Protein AF-A0A0C9YRN9-F1 (afdb_monomer_lite)

Radius of gyration: 16.09 Å; chains: 1; bounding box: 49×32×29 Å

Sequence (56 aa):
FVSYLYLIFATADGPGLVYFDGMVGHSGRNGCHLYCGLLGRRKGNHYYPALLLPNN

Secondary structure (DSSP, 8-state):
-------S---TTSHHHHHHTTT--TTSSBSS-TTT--BPEEETTEEE--PPPPP-

pLDDT: mean 73.31, std 8.86, range [56.97, 89.38]

Foldseek 3Di:
DDDDDDDPPPPCDDVVVCVVQQVDDVFDQAPGHPPPPQGFDDDPHGGDRDDDDDDD

Structure (mmCIF, N/CA/C/O backbone):
data_AF-A0A0C9YRN9-F1
#
_entry.id   AF-A0A0C9YRN9-F1
#
loop_
_atom_site.group_PDB
_atom_site.id
_atom_site.type_symbol
_atom_site.label_atom_id
_atom_site.label_alt_id
_atom_site.label_comp_id
_atom_site.label_asym_id
_atom_site.label_entity_id
_atom_site.label_seq_id
_atom_site.pdbx_PDB_ins_code
_atom_site.Cartn_x
_atom_site.Cartn_y
_atom_site.Cartn_z
_atom_site.occupancy
_atom_site.B_iso_or_equiv
_atom_site.auth_seq_id
_atom_site.auth_comp_id
_atom_site.auth_asym_id
_atom_site.auth_atom_id
_atom_site.pdbx_PDB_model_num
ATOM 1 N N . PHE A 1 1 ? 30.055 -19.617 3.003 1.00 68.69 1 PHE A N 1
ATOM 2 C CA . PHE A 1 1 ? 28.629 -19.698 2.633 1.00 68.69 1 PHE A CA 1
ATOM 3 C C . PHE A 1 1 ? 28.466 -18.947 1.323 1.00 68.69 1 PHE A C 1
ATOM 5 O O . PHE A 1 1 ? 28.863 -17.791 1.275 1.00 68.69 1 PHE A O 1
ATOM 12 N N . VAL A 1 2 ? 28.021 -19.613 0.255 1.00 6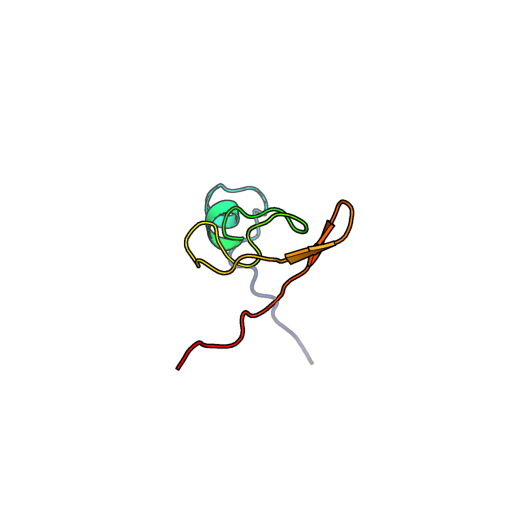3.59 2 VAL A N 1
ATOM 13 C CA . VAL A 1 2 ? 27.825 -18.986 -1.063 1.00 63.59 2 VAL A CA 1
ATOM 14 C C . V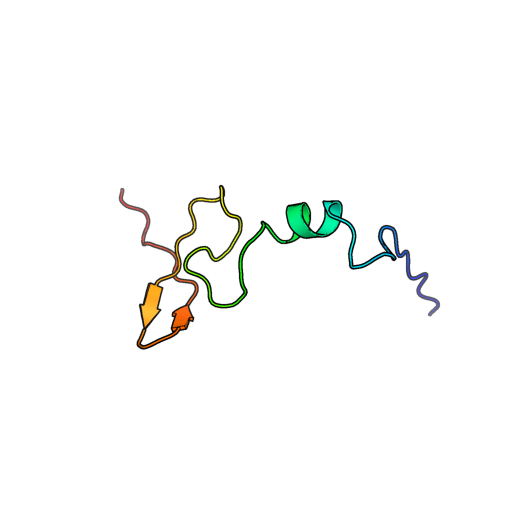AL A 1 2 ? 26.328 -18.959 -1.331 1.00 63.59 2 VAL A C 1
ATOM 16 O O . VAL A 1 2 ? 25.698 -20.012 -1.396 1.00 63.59 2 VAL A O 1
ATOM 19 N N . SER A 1 3 ? 25.766 -17.760 -1.446 1.00 73.94 3 SER A N 1
ATOM 20 C CA . SER A 1 3 ? 24.356 -17.552 -1.767 1.00 73.94 3 SER A CA 1
ATOM 21 C C . SER A 1 3 ? 24.234 -17.269 -3.259 1.00 73.94 3 SER A C 1
ATOM 23 O O . SER A 1 3 ? 24.761 -16.266 -3.738 1.00 73.94 3 SER A O 1
ATOM 25 N N . TYR A 1 4 ? 23.534 -18.129 -3.995 1.00 73.12 4 TYR A N 1
ATOM 26 C CA . TYR A 1 4 ? 23.197 -17.867 -5.392 1.00 73.12 4 TYR A CA 1
ATOM 27 C C . TYR A 1 4 ? 21.927 -17.018 -5.438 1.00 73.12 4 TYR A C 1
ATOM 29 O O . TYR A 1 4 ? 20.835 -17.492 -5.129 1.00 73.12 4 TYR A O 1
ATOM 37 N N . LEU A 1 5 ? 22.089 -15.736 -5.763 1.00 75.00 5 LEU A N 1
ATOM 38 C CA . LEU A 1 5 ? 20.979 -14.809 -5.947 1.00 75.00 5 LEU A CA 1
ATOM 39 C C . LEU A 1 5 ? 20.324 -15.087 -7.309 1.00 75.00 5 LEU A C 1
ATOM 41 O O . LEU A 1 5 ? 20.877 -14.742 -8.351 1.00 75.00 5 LEU A O 1
ATOM 45 N N . TYR A 1 6 ? 19.147 -15.710 -7.300 1.00 72.12 6 TYR A N 1
ATOM 46 C CA . TYR A 1 6 ? 18.356 -15.952 -8.507 1.00 72.12 6 TYR A CA 1
ATOM 47 C C . TYR A 1 6 ? 17.392 -14.782 -8.743 1.00 72.12 6 TYR A C 1
ATOM 49 O O . TYR A 1 6 ? 16.316 -14.726 -8.149 1.00 72.12 6 TYR A O 1
ATOM 57 N N . LEU A 1 7 ? 17.771 -13.834 -9.606 1.00 69.50 7 LEU A N 1
ATOM 58 C CA . LEU A 1 7 ? 16.866 -12.780 -10.081 1.00 69.50 7 LEU A CA 1
ATOM 59 C C . LEU A 1 7 ? 16.094 -13.276 -11.312 1.00 69.50 7 LEU A C 1
ATOM 61 O O . LEU A 1 7 ? 16.604 -13.245 -12.427 1.00 69.50 7 LEU A O 1
ATOM 65 N N . ILE A 1 8 ? 14.852 -13.720 -11.108 1.00 69.62 8 ILE A N 1
ATOM 66 C CA . ILE A 1 8 ? 13.964 -14.200 -12.186 1.00 69.62 8 ILE A CA 1
ATOM 67 C C . ILE A 1 8 ? 13.289 -13.024 -12.929 1.00 69.62 8 ILE A C 1
ATOM 69 O O . ILE A 1 8 ? 12.891 -13.163 -14.081 1.00 69.62 8 ILE A O 1
ATOM 73 N N . PHE A 1 9 ? 13.241 -11.835 -12.316 1.00 59.75 9 PHE A N 1
ATOM 74 C CA . PHE A 1 9 ? 12.633 -10.623 -12.882 1.00 59.75 9 PHE A CA 1
ATOM 75 C C . PHE A 1 9 ? 13.525 -9.394 -12.661 1.00 59.75 9 PHE A C 1
ATOM 77 O O . PHE A 1 9 ? 13.179 -8.477 -11.925 1.00 59.75 9 PHE A O 1
ATOM 84 N N . ALA A 1 10 ? 14.713 -9.384 -13.271 1.00 61.97 10 ALA A N 1
ATOM 85 C CA . ALA A 1 10 ? 15.680 -8.292 -13.104 1.00 61.97 10 ALA A CA 1
ATOM 86 C C . ALA A 1 10 ? 15.240 -6.951 -13.723 1.00 61.97 10 ALA A C 1
ATOM 88 O O . ALA A 1 10 ? 15.806 -5.908 -13.409 1.00 61.97 10 ALA A O 1
ATOM 89 N N . THR A 1 11 ? 14.230 -6.967 -14.592 1.00 60.84 11 THR A N 1
ATOM 90 C CA . THR A 1 11 ? 13.646 -5.768 -15.196 1.00 60.84 11 THR A CA 1
ATOM 91 C C . THR A 1 11 ? 12.513 -5.257 -14.308 1.00 60.84 11 THR A C 1
ATOM 93 O O . THR A 1 11 ? 11.383 -5.741 -14.398 1.00 60.84 11 THR A O 1
ATOM 96 N N . ALA A 1 12 ? 12.826 -4.295 -13.442 1.00 57.09 12 ALA A N 1
ATOM 97 C CA . ALA A 1 12 ? 11.913 -3.773 -12.426 1.00 57.09 12 ALA A CA 1
ATOM 98 C C . ALA A 1 12 ? 10.705 -2.981 -12.983 1.00 57.09 12 ALA A C 1
ATOM 100 O O . ALA A 1 12 ? 9.773 -2.704 -12.238 1.00 57.09 12 ALA A O 1
ATOM 101 N N . ASP A 1 13 ? 10.662 -2.689 -14.289 1.00 61.50 13 ASP A N 1
ATOM 102 C CA . ASP A 1 13 ? 9.710 -1.718 -14.859 1.00 61.50 13 ASP A CA 1
ATOM 103 C C . ASP A 1 13 ? 8.789 -2.302 -15.949 1.00 61.50 13 ASP A C 1
ATOM 105 O O . ASP A 1 13 ? 8.191 -1.578 -16.746 1.00 61.50 13 ASP A O 1
ATOM 109 N N . GLY A 1 14 ? 8.676 -3.631 -16.028 1.00 63.72 14 GLY A N 1
ATOM 110 C CA . GLY A 1 14 ? 7.739 -4.284 -16.944 1.00 63.72 14 GLY A CA 1
ATOM 111 C C . GLY A 1 14 ? 6.295 -4.221 -16.426 1.00 63.72 14 GLY A C 1
ATOM 112 O O . GLY A 1 14 ? 6.079 -4.327 -15.217 1.00 63.72 14 GLY A O 1
ATOM 113 N N . PRO A 1 15 ? 5.271 -4.168 -17.302 1.00 59.50 15 PRO A N 1
ATOM 114 C CA . PRO A 1 15 ? 3.866 -4.197 -16.878 1.00 59.50 15 PRO A CA 1
ATOM 115 C C . PRO A 1 15 ? 3.527 -5.438 -16.033 1.00 59.50 15 PRO A C 1
ATOM 117 O O . PRO A 1 15 ? 2.615 -5.393 -15.216 1.00 59.50 15 PRO A O 1
ATOM 120 N N . GLY A 1 16 ? 4.290 -6.530 -16.166 1.00 62.94 16 GLY A N 1
ATOM 121 C CA . GLY A 1 16 ? 4.161 -7.715 -15.314 1.00 62.94 16 GLY A CA 1
ATOM 122 C C . GLY A 1 16 ? 4.428 -7.452 -13.826 1.00 62.94 16 GLY A C 1
ATOM 123 O O . GLY A 1 16 ? 3.771 -8.060 -12.986 1.00 62.94 16 GLY A O 1
ATOM 124 N N . LEU A 1 17 ? 5.324 -6.518 -13.485 1.00 61.88 17 LEU A N 1
ATOM 125 C CA . LEU A 1 17 ? 5.601 -6.146 -12.094 1.00 61.88 17 LEU A CA 1
ATOM 126 C C . LEU A 1 17 ? 4.473 -5.286 -11.506 1.00 61.88 17 LEU A C 1
ATOM 128 O O . LEU A 1 17 ? 4.103 -5.469 -10.352 1.00 61.88 17 LEU A O 1
ATOM 132 N N . VAL A 1 18 ? 3.844 -4.443 -12.331 1.00 59.72 18 VAL A N 1
ATOM 133 C CA . VAL A 1 18 ? 2.645 -3.664 -11.971 1.00 59.72 18 VAL A CA 1
ATOM 134 C C . VAL A 1 18 ? 1.465 -4.576 -11.603 1.00 59.72 18 VAL A C 1
ATOM 136 O O . VAL A 1 18 ? 0.730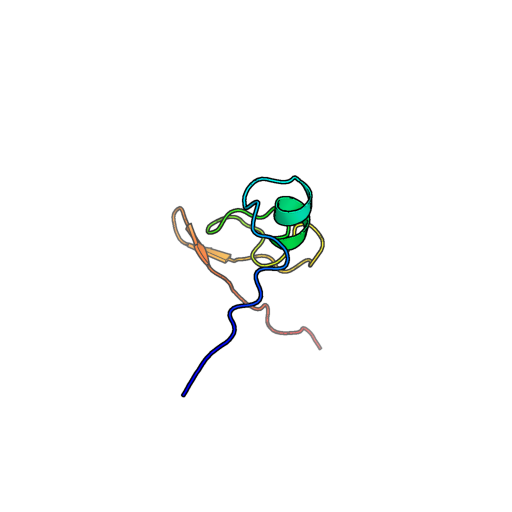 -4.284 -10.660 1.00 59.72 18 VAL A O 1
ATOM 139 N N . TYR A 1 19 ? 1.304 -5.708 -12.300 1.00 63.06 19 TYR A N 1
ATOM 140 C CA . TYR A 1 19 ? 0.317 -6.730 -11.929 1.00 63.06 19 TYR A CA 1
ATOM 141 C C . TYR A 1 19 ? 0.679 -7.469 -10.632 1.00 63.06 19 TYR A C 1
ATOM 143 O O . TYR A 1 19 ? -0.225 -7.847 -9.887 1.00 63.06 19 TYR A O 1
ATOM 151 N N . PHE A 1 20 ? 1.971 -7.655 -10.344 1.00 63.47 20 PHE A N 1
ATOM 152 C CA . PHE A 1 20 ? 2.446 -8.283 -9.107 1.00 63.47 20 PHE A CA 1
ATOM 153 C C . PHE A 1 20 ? 2.289 -7.381 -7.877 1.00 63.47 20 PHE A C 1
ATOM 155 O O . PHE A 1 20 ? 1.879 -7.869 -6.829 1.00 63.47 20 PHE A O 1
ATOM 162 N N . ASP A 1 21 ? 2.541 -6.076 -8.009 1.00 64.94 21 ASP A N 1
ATOM 163 C CA . ASP A 1 21 ? 2.358 -5.078 -6.938 1.00 64.94 21 ASP A CA 1
ATOM 164 C C . ASP A 1 21 ? 0.875 -4.690 -6.735 1.00 64.94 21 ASP A C 1
ATOM 166 O O . ASP A 1 21 ? 0.523 -3.696 -6.102 1.00 64.94 21 ASP A O 1
ATOM 170 N N . GLY A 1 22 ? -0.046 -5.452 -7.335 1.00 70.69 22 GLY A N 1
ATOM 171 C CA . GLY A 1 22 ? -1.482 -5.300 -7.134 1.00 70.69 22 GLY A CA 1
ATOM 172 C C . GLY A 1 22 ? -2.092 -4.023 -7.711 1.00 70.69 22 GLY A C 1
ATOM 173 O O . GLY A 1 22 ? -3.282 -3.783 -7.481 1.00 70.69 22 GLY A O 1
ATOM 174 N N . MET A 1 23 ? -1.323 -3.229 -8.466 1.00 77.56 23 MET A N 1
ATOM 175 C CA . MET A 1 23 ? -1.715 -1.916 -8.993 1.00 77.56 23 MET A CA 1
ATOM 176 C C . MET A 1 23 ? -2.216 -0.950 -7.903 1.00 77.56 23 MET A C 1
ATOM 178 O O . MET A 1 23 ? -3.143 -0.166 -8.133 1.00 77.56 23 MET A O 1
ATOM 182 N N . VAL A 1 24 ? -1.645 -1.013 -6.697 1.00 75.56 24 VAL A N 1
ATOM 183 C CA . VAL A 1 24 ? -2.026 -0.135 -5.582 1.00 75.56 24 VAL A CA 1
ATOM 184 C C . VAL A 1 24 ? -0.885 0.790 -5.177 1.00 75.56 24 VAL A C 1
ATOM 186 O O . VAL A 1 24 ? 0.277 0.412 -5.153 1.00 75.56 24 VAL A O 1
ATOM 189 N N . GLY A 1 25 ? -1.214 2.037 -4.839 1.00 77.06 25 GLY A N 1
ATOM 190 C CA . GLY A 1 25 ? -0.239 2.952 -4.250 1.00 77.06 25 GLY A CA 1
ATOM 191 C C . GLY A 1 25 ? -0.007 2.641 -2.769 1.00 77.06 25 GLY A C 1
ATOM 192 O O . GLY A 1 25 ? -0.953 2.325 -2.051 1.00 77.06 25 GLY A O 1
ATOM 193 N N . HIS A 1 26 ? 1.221 2.843 -2.287 1.00 73.88 26 HIS A N 1
ATOM 194 C CA . HIS A 1 26 ? 1.646 2.544 -0.909 1.00 73.88 26 HIS A CA 1
ATOM 195 C C . HIS A 1 26 ? 0.801 3.211 0.200 1.00 73.88 26 HIS A C 1
ATOM 197 O O . HIS A 1 26 ? 0.734 2.728 1.325 1.00 73.88 26 HIS A O 1
ATOM 203 N N . SER A 1 27 ? 0.142 4.335 -0.096 1.00 76.44 27 SER A N 1
ATOM 204 C CA . SER A 1 27 ? -0.765 5.039 0.832 1.00 76.44 27 SER A CA 1
ATOM 205 C C . SER A 1 27 ? -2.176 5.207 0.267 1.00 76.44 27 SER A C 1
ATOM 207 O O . SER A 1 27 ? -2.910 6.119 0.657 1.00 76.44 27 SER A O 1
ATOM 209 N N . GLY A 1 28 ? -2.539 4.363 -0.696 1.00 78.69 28 GLY A N 1
ATOM 210 C CA . GLY A 1 28 ? -3.847 4.363 -1.327 1.00 78.69 28 GLY A CA 1
ATOM 211 C C . GLY A 1 28 ? -4.919 3.711 -0.458 1.00 78.69 28 GLY A C 1
ATOM 212 O O . GLY A 1 28 ? -4.654 3.035 0.533 1.00 78.69 28 GLY A O 1
ATOM 213 N N . ARG A 1 29 ? -6.173 3.889 -0.872 1.00 83.31 29 ARG A N 1
ATOM 214 C CA . ARG A 1 29 ? -7.327 3.230 -0.248 1.00 83.31 29 ARG A CA 1
ATOM 215 C C . ARG A 1 29 ? -7.236 1.700 -0.308 1.00 83.31 29 ARG A C 1
ATOM 217 O O . ARG A 1 29 ? -7.772 1.038 0.572 1.00 83.31 29 ARG A O 1
ATOM 224 N N . ASN A 1 30 ? -6.594 1.151 -1.332 1.00 83.56 30 ASN A N 1
ATOM 225 C CA . ASN A 1 30 ? -6.452 -0.288 -1.519 1.00 83.56 30 ASN A CA 1
ATOM 226 C C . ASN A 1 30 ? -5.084 -0.708 -0.979 1.00 83.56 30 ASN A C 1
ATOM 228 O O . ASN A 1 30 ? -4.078 -0.175 -1.430 1.00 83.56 30 ASN A O 1
ATOM 232 N N . GLY A 1 31 ? -5.056 -1.615 0.001 1.00 72.69 31 GLY A N 1
ATOM 233 C CA . GLY A 1 31 ? -3.818 -1.979 0.707 1.00 72.69 31 GLY A CA 1
ATOM 234 C C . GLY A 1 31 ? -3.124 -3.244 0.201 1.00 72.69 31 GLY A C 1
ATOM 235 O O . GLY A 1 31 ? -1.989 -3.495 0.584 1.00 72.69 31 GLY A O 1
ATOM 236 N N . CYS A 1 32 ? -3.806 -4.055 -0.612 1.00 76.12 32 CYS A N 1
ATOM 237 C CA . CYS A 1 32 ? -3.267 -5.299 -1.161 1.00 76.12 32 CYS A CA 1
ATOM 238 C C . CYS A 1 32 ? -3.263 -5.228 -2.686 1.00 76.12 32 CYS A C 1
ATOM 240 O O . CYS A 1 32 ? -2.281 -4.781 -3.249 1.00 76.12 32 CYS A O 1
ATOM 242 N N . HIS A 1 33 ? -4.356 -5.573 -3.366 1.00 78.38 33 HIS A N 1
ATOM 243 C CA . HIS A 1 33 ? -4.483 -5.410 -4.820 1.00 78.38 33 HIS A CA 1
ATOM 244 C C . HIS A 1 33 ? -5.811 -4.712 -5.148 1.00 78.38 33 HIS A C 1
ATOM 246 O O . HIS A 1 33 ? -6.746 -4.787 -4.343 1.00 78.38 33 HIS A O 1
ATOM 252 N N . LEU A 1 34 ? -5.943 -4.107 -6.338 1.00 75.69 34 LEU A N 1
ATOM 253 C CA . LEU A 1 34 ? -7.198 -3.481 -6.801 1.00 75.69 34 LEU A CA 1
ATOM 254 C C . LEU A 1 34 ? -8.428 -4.397 -6.644 1.00 75.69 34 LEU A C 1
ATOM 256 O O . LEU A 1 34 ? -9.520 -3.909 -6.364 1.00 75.69 34 LEU A O 1
ATOM 260 N N . TYR A 1 35 ? -8.237 -5.715 -6.763 1.00 76.06 35 TYR A N 1
ATOM 261 C CA . TYR A 1 35 ? -9.303 -6.722 -6.707 1.00 76.06 35 TYR A CA 1
ATOM 262 C C . TYR A 1 35 ? -9.329 -7.562 -5.421 1.00 76.06 35 TYR A C 1
ATOM 264 O O . TYR A 1 35 ? -10.142 -8.470 -5.306 1.00 76.06 35 TYR A O 1
ATOM 272 N N . CYS A 1 36 ? -8.462 -7.283 -4.442 1.00 79.38 36 CYS A N 1
ATOM 273 C CA . CYS A 1 36 ? -8.432 -8.042 -3.184 1.00 79.38 36 CYS A CA 1
ATOM 274 C C . CYS A 1 36 ? -9.616 -7.692 -2.258 1.00 79.38 36 CYS A C 1
ATOM 276 O O . CYS A 1 36 ? -10.005 -8.490 -1.413 1.00 79.38 36 CYS A O 1
ATOM 278 N N . GLY A 1 37 ? -10.189 -6.489 -2.393 1.00 76.69 37 GLY A N 1
ATOM 279 C CA . GLY A 1 37 ? -11.260 -5.998 -1.513 1.00 76.69 37 GLY A CA 1
ATOM 280 C C . GLY A 1 37 ? -10.775 -5.496 -0.145 1.00 76.69 37 GLY A C 1
ATOM 281 O O . GLY A 1 37 ? -11.567 -4.972 0.635 1.00 76.69 37 GLY A O 1
ATOM 282 N N . LEU A 1 38 ? -9.470 -5.595 0.136 1.00 81.06 38 LEU A N 1
ATOM 283 C CA . LEU A 1 38 ? -8.847 -5.085 1.354 1.00 81.06 38 LEU A CA 1
ATOM 284 C C . LEU A 1 38 ? -8.725 -3.551 1.318 1.00 81.06 38 LEU A C 1
ATOM 286 O O . LEU A 1 38 ? -7.766 -2.991 0.771 1.00 81.06 38 LEU A O 1
ATOM 290 N N . LEU A 1 39 ? -9.705 -2.873 1.912 1.00 81.56 39 LEU A N 1
ATOM 291 C CA . LEU A 1 39 ? -9.731 -1.416 2.014 1.00 81.56 39 LEU A CA 1
ATOM 292 C C . LEU A 1 39 ? -9.017 -0.937 3.284 1.00 81.56 39 LEU A C 1
ATOM 294 O O . LEU A 1 39 ? -9.356 -1.337 4.394 1.00 81.56 39 LEU A O 1
ATOM 298 N N . GLY A 1 40 ? -8.061 -0.028 3.120 1.00 82.31 40 GLY A N 1
ATOM 299 C CA . GLY A 1 40 ? -7.434 0.700 4.215 1.00 82.31 40 GLY A CA 1
ATOM 300 C C . GLY A 1 40 ? -8.363 1.751 4.828 1.00 82.31 40 GLY A C 1
ATOM 301 O O . GLY A 1 40 ? -9.335 2.210 4.220 1.00 82.31 40 GLY A O 1
ATOM 302 N N . ARG A 1 41 ? -8.032 2.191 6.044 1.00 85.06 41 ARG A N 1
ATOM 303 C CA . ARG A 1 41 ? -8.769 3.224 6.781 1.00 85.06 41 ARG A CA 1
ATOM 304 C C . ARG A 1 41 ? -8.050 4.566 6.691 1.00 85.06 41 ARG A C 1
ATOM 306 O O . ARG A 1 41 ? -6.868 4.665 7.013 1.00 85.06 41 ARG A O 1
ATOM 313 N N . ARG A 1 42 ? -8.770 5.621 6.298 1.00 88.06 42 ARG A N 1
ATOM 314 C CA . ARG A 1 42 ? -8.223 6.985 6.234 1.00 88.06 42 ARG A CA 1
ATOM 315 C C . ARG A 1 42 ? -8.089 7.591 7.634 1.00 88.06 42 ARG A C 1
ATOM 317 O O . ARG A 1 42 ? -9.060 7.616 8.388 1.00 88.06 42 ARG A O 1
ATOM 324 N N . LYS A 1 43 ? -6.917 8.144 7.949 1.00 86.81 43 LYS A N 1
ATOM 325 C CA . LYS A 1 43 ? -6.667 9.000 9.117 1.00 86.81 43 LYS A CA 1
ATOM 326 C C . LYS A 1 43 ? -5.905 10.246 8.656 1.00 86.81 43 LYS A C 1
ATOM 328 O O . LYS A 1 43 ? -4.752 10.162 8.238 1.00 86.81 43 LYS A O 1
ATOM 333 N N . GLY A 1 44 ? -6.567 11.403 8.699 1.00 89.38 44 GLY A N 1
ATOM 334 C CA . GLY A 1 44 ? -6.045 12.636 8.101 1.00 8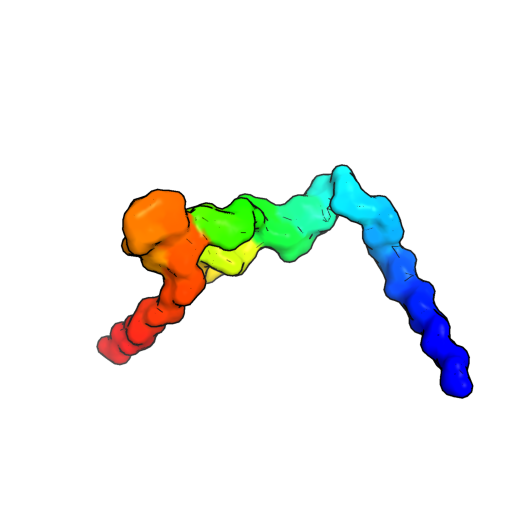9.38 44 GLY A CA 1
ATOM 335 C C . 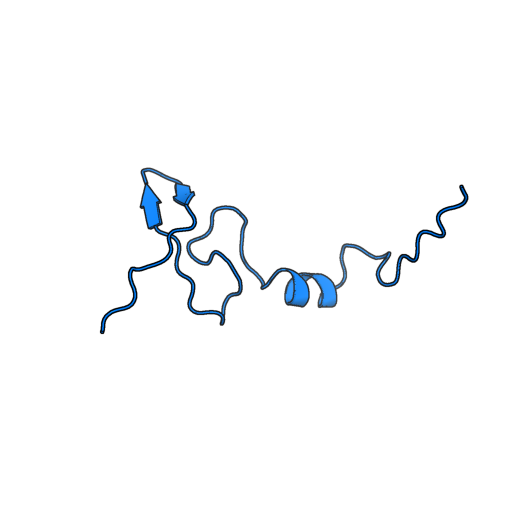GLY A 1 44 ? -5.925 12.506 6.578 1.00 89.38 44 GLY A C 1
ATOM 336 O O . GLY A 1 44 ? -6.912 12.212 5.898 1.00 89.38 44 GLY A O 1
ATOM 337 N N . ASN A 1 45 ? -4.715 12.692 6.041 1.00 87.81 45 ASN A N 1
ATOM 338 C CA . ASN A 1 45 ? -4.445 12.577 4.603 1.00 87.81 45 ASN A CA 1
ATOM 339 C C . ASN A 1 45 ? -3.864 11.221 4.161 1.00 87.81 45 ASN A C 1
ATOM 341 O O . ASN A 1 45 ? -3.581 11.043 2.982 1.00 87.81 45 ASN A O 1
ATOM 345 N N . HIS A 1 46 ? -3.706 10.264 5.081 1.00 86.00 46 HIS A N 1
ATOM 346 C CA . HIS A 1 46 ? -3.103 8.961 4.791 1.00 86.00 46 HIS A CA 1
ATOM 347 C C . HIS A 1 46 ? -4.082 7.817 5.052 1.00 86.00 46 HIS A C 1
ATOM 349 O O . HIS A 1 46 ? -4.883 7.867 5.991 1.00 86.00 46 HIS A O 1
ATOM 355 N N . TYR A 1 47 ? -4.008 6.781 4.219 1.00 86.00 47 TYR A N 1
ATOM 356 C CA . TYR A 1 47 ? -4.675 5.507 4.461 1.00 86.00 47 TYR A CA 1
ATOM 3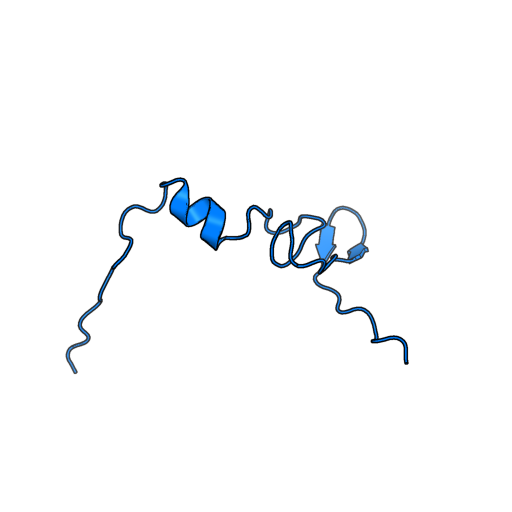57 C C . TYR A 1 47 ? -3.715 4.561 5.170 1.00 86.00 47 TYR A C 1
ATOM 359 O O . TYR A 1 47 ? -2.554 4.445 4.790 1.00 86.00 47 TYR A O 1
ATOM 367 N N . TYR A 1 48 ? -4.218 3.893 6.199 1.00 82.06 48 TYR A N 1
ATOM 368 C CA . TYR A 1 48 ? -3.496 2.873 6.944 1.00 82.06 48 TYR A CA 1
ATOM 369 C C . TYR A 1 48 ? -4.131 1.508 6.676 1.00 82.06 48 TYR A C 1
ATOM 371 O O . TYR A 1 48 ? -5.361 1.433 6.549 1.00 82.06 48 TYR A O 1
ATOM 379 N N . PRO A 1 49 ? -3.339 0.426 6.618 1.00 79.06 49 PRO A N 1
ATOM 380 C CA . PRO A 1 49 ? -3.887 -0.918 6.539 1.00 79.06 49 PRO A CA 1
ATOM 381 C C . PRO A 1 49 ? -4.725 -1.175 7.793 1.00 79.06 49 PRO A C 1
ATOM 383 O O . PRO A 1 49 ? -4.248 -1.051 8.920 1.00 79.06 49 PRO A O 1
ATOM 386 N N . ALA A 1 50 ? -6.000 -1.486 7.594 1.00 79.75 50 ALA A N 1
ATOM 387 C CA . ALA A 1 50 ? -6.917 -1.819 8.667 1.00 79.75 50 ALA A CA 1
ATOM 388 C C . ALA A 1 50 ? -7.699 -3.054 8.239 1.00 79.75 50 ALA A C 1
ATOM 390 O O . ALA A 1 50 ? -8.427 -3.019 7.250 1.00 79.75 50 ALA A O 1
ATOM 391 N N . LEU A 1 51 ? -7.535 -4.144 8.981 1.00 75.50 51 LEU A N 1
ATOM 392 C CA . LEU A 1 51 ? -8.411 -5.295 8.838 1.00 75.50 51 LEU A CA 1
ATOM 393 C C . LEU A 1 51 ? -9.755 -4.929 9.465 1.00 75.50 51 LEU A C 1
ATOM 395 O O . LEU A 1 51 ? -9.812 -4.494 10.617 1.00 75.50 51 LEU A O 1
ATOM 399 N N . LEU A 1 52 ? -10.829 -5.058 8.689 1.00 70.75 52 LEU A N 1
ATOM 400 C CA . LEU A 1 52 ? -12.173 -4.992 9.246 1.00 70.75 52 LEU A CA 1
ATOM 401 C C . LEU A 1 52 ? -12.362 -6.210 10.152 1.00 70.75 52 LEU A C 1
ATOM 403 O O . LEU A 1 52 ? -11.914 -7.308 9.818 1.00 70.75 52 LEU A O 1
ATOM 407 N N . LEU A 1 53 ? -13.012 -6.010 11.299 1.00 72.19 53 LEU A N 1
ATOM 408 C CA . LEU A 1 53 ? -13.463 -7.131 12.112 1.00 72.19 53 LEU A CA 1
ATOM 409 C C . LEU A 1 53 ? -14.391 -7.987 11.231 1.00 72.19 53 LEU A C 1
ATOM 411 O O . LEU A 1 53 ? -15.301 -7.418 10.621 1.00 72.19 53 LEU A O 1
ATOM 415 N N . PRO A 1 54 ? -14.166 -9.306 11.109 1.00 67.12 54 PRO A N 1
ATOM 416 C CA . PRO A 1 54 ? -15.093 -10.160 10.385 1.00 67.12 54 PRO A CA 1
ATOM 417 C C . PRO A 1 54 ? -16.467 -10.070 11.056 1.00 67.12 54 PRO A C 1
ATOM 419 O O . PRO A 1 54 ? -16.585 -10.259 12.267 1.00 67.12 54 PRO A O 1
ATOM 422 N N . ASN A 1 55 ? -17.495 -9.739 10.275 1.00 69.94 55 ASN A N 1
ATOM 423 C CA . ASN A 1 55 ? -18.875 -9.812 10.742 1.00 69.94 55 ASN A CA 1
ATOM 424 C C . ASN A 1 55 ? -19.296 -11.286 10.710 1.00 69.94 55 ASN A C 1
ATOM 426 O O . ASN A 1 55 ? -19.095 -11.945 9.689 1.00 69.94 55 ASN A O 1
ATOM 430 N N . ASN A 1 56 ? -19.812 -11.780 11.837 1.00 56.97 56 ASN A N 1
ATOM 431 C CA . ASN A 1 56 ? -20.307 -13.148 12.008 1.00 56.97 56 ASN A CA 1
ATOM 432 C C . ASN A 1 56 ? -21.703 -13.313 11.401 1.00 56.97 56 ASN A C 1
ATOM 434 O O . ASN A 1 56 ? -22.530 -12.400 11.630 1.00 56.97 56 ASN A O 1
#

Organism: NCBI:txid765257